Protein AF-A0A328F5X1-F1 (afdb_monomer)

Sequence (103 aa):
MAISKPKFLQIRISEEEKTALKKIADDSGQTMTELITKAIHRVRPFKVKDRKIQKEKILHLARIGNNLNQIARWCNTHKSGADAVQVIQHLAAIEHELKKAMT

Secondary structure (DSSP, 8-state):
--------------HHHHHHHHHHHHHTT--HHHHHHHHHHH-----HHHHHHHHHHHHHHHHHHHHHHHHHHHHHH-TTTS-HHHHHHHHHHHHHHHHHHH-

Structure (mmCIF, N/CA/C/O backbone):
data_AF-A0A328F5X1-F1
#
_entry.id   AF-A0A328F5X1-F1
#
loop_
_atom_site.group_PDB
_atom_site.id
_atom_site.type_symbol
_atom_site.label_atom_id
_atom_site.label_alt_id
_atom_site.label_comp_id
_atom_site.label_asym_id
_atom_site.label_entity_id
_atom_site.label_seq_id
_atom_site.pdbx_PDB_ins_code
_atom_sit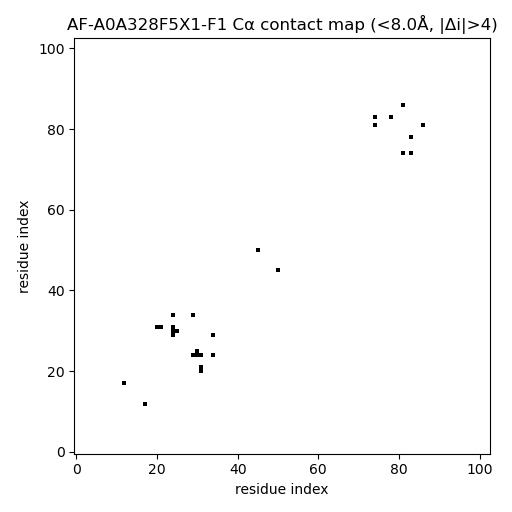e.Cartn_x
_atom_site.Cartn_y
_atom_site.Cartn_z
_atom_site.occupancy
_atom_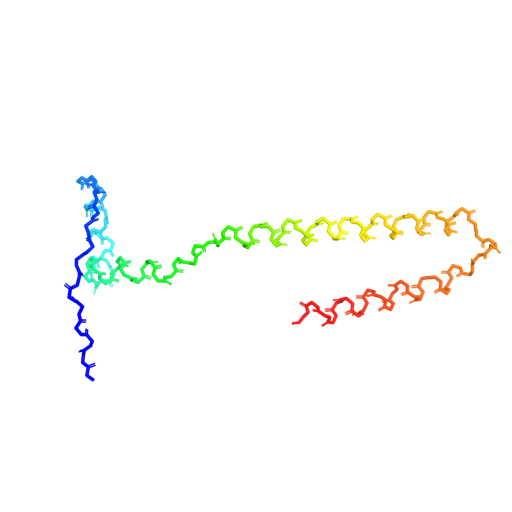site.B_iso_or_equiv
_atom_site.auth_seq_id
_atom_site.auth_comp_id
_atom_site.auth_asym_id
_atom_site.auth_atom_id
_atom_site.pdbx_PDB_model_num
ATOM 1 N N . MET A 1 1 ? -30.430 -16.732 20.515 1.00 40.00 1 MET A N 1
ATOM 2 C CA . MET A 1 1 ? -30.188 -16.448 21.948 1.00 40.00 1 MET A CA 1
ATOM 3 C C . MET A 1 1 ? -29.412 -15.143 22.056 1.00 40.00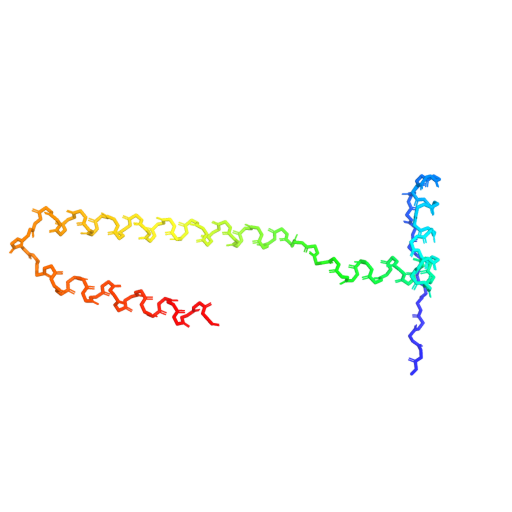 1 MET A C 1
ATOM 5 O O . MET A 1 1 ? -28.410 -15.003 21.366 1.00 40.00 1 MET A O 1
ATOM 9 N N . ALA A 1 2 ? -29.902 -14.171 22.829 1.00 50.28 2 ALA A N 1
ATOM 10 C CA . ALA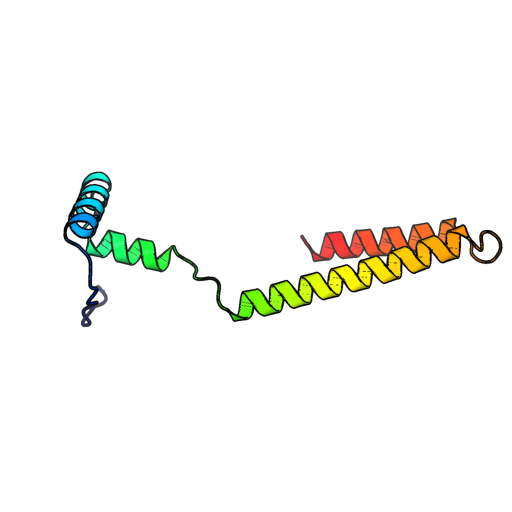 A 1 2 ? -29.230 -12.883 23.001 1.00 50.28 2 ALA A CA 1
ATOM 11 C C . ALA A 1 2 ? -27.921 -13.073 23.787 1.00 50.28 2 ALA A C 1
ATOM 13 O O . ALA A 1 2 ? -27.923 -13.646 24.874 1.00 50.28 2 ALA A O 1
ATOM 14 N N . ILE A 1 3 ? -26.800 -12.626 23.220 1.00 66.62 3 ILE A N 1
ATOM 15 C CA . ILE A 1 3 ? -25.484 -12.712 23.860 1.00 66.62 3 ILE A CA 1
ATOM 16 C C . ILE A 1 3 ? -25.451 -11.695 25.006 1.00 66.62 3 ILE A C 1
ATOM 18 O O . ILE A 1 3 ? -25.509 -10.488 24.766 1.00 66.62 3 ILE A O 1
ATOM 22 N N . SER A 1 4 ? -25.363 -12.178 26.247 1.00 63.53 4 SER A N 1
ATOM 23 C CA . SER A 1 4 ? -25.185 -11.324 27.425 1.00 63.53 4 SER A CA 1
ATOM 24 C C . SER A 1 4 ? -23.827 -10.614 27.360 1.00 63.53 4 SER A C 1
ATOM 26 O O . SER A 1 4 ? -22.802 -11.247 27.098 1.00 63.53 4 SER A O 1
ATOM 28 N N . LYS A 1 5 ? -23.815 -9.293 27.580 1.00 73.88 5 LYS A N 1
ATOM 29 C CA . LYS A 1 5 ? -22.609 -8.446 27.604 1.00 73.88 5 LYS A CA 1
ATOM 30 C C . LYS A 1 5 ? -22.327 -8.005 29.052 1.00 73.88 5 LYS A C 1
ATOM 32 O O . LYS A 1 5 ? -22.786 -6.940 29.447 1.00 73.88 5 LYS A O 1
ATOM 37 N N . PRO A 1 6 ? -21.585 -8.790 29.858 1.00 76.44 6 PRO A N 1
ATOM 38 C CA . PRO A 1 6 ? -21.458 -8.553 31.302 1.00 76.44 6 PRO A CA 1
ATOM 39 C C . PRO A 1 6 ? -20.400 -7.507 31.697 1.00 76.44 6 PRO A C 1
ATOM 41 O O . PRO A 1 6 ? -20.212 -7.252 32.882 1.00 76.44 6 PRO A O 1
ATOM 44 N N . LYS A 1 7 ? -19.653 -6.937 30.742 1.00 80.19 7 LYS A N 1
ATOM 45 C CA . LYS A 1 7 ? -18.528 -6.030 31.021 1.00 80.19 7 LYS A CA 1
ATOM 46 C C . LYS A 1 7 ? -18.849 -4.598 30.603 1.00 80.19 7 LYS A C 1
ATOM 48 O O . LYS A 1 7 ? -19.364 -4.374 29.511 1.00 80.19 7 LYS A O 1
ATOM 53 N N . PHE A 1 8 ? -18.468 -3.645 31.451 1.00 79.25 8 PHE A N 1
ATOM 54 C CA . PHE A 1 8 ? -18.595 -2.212 31.190 1.00 79.25 8 PHE A CA 1
ATOM 55 C C . PHE A 1 8 ? -17.324 -1.654 30.543 1.00 79.25 8 PHE A C 1
ATOM 57 O O . PHE A 1 8 ? -16.212 -2.026 30.915 1.00 79.25 8 PHE A O 1
ATOM 64 N N . LEU A 1 9 ? -17.498 -0.735 29.592 1.00 78.50 9 LEU A N 1
ATOM 65 C CA . LEU A 1 9 ? -16.420 0.057 29.005 1.00 78.50 9 LEU A CA 1
ATOM 66 C C . LEU A 1 9 ? -16.470 1.458 29.621 1.00 78.50 9 LEU A C 1
ATOM 68 O O . LEU A 1 9 ? -17.419 2.200 29.381 1.00 78.50 9 LEU A O 1
ATOM 72 N N . GLN A 1 10 ? -15.471 1.806 30.430 1.00 83.38 10 GLN A N 1
ATOM 73 C CA . GLN A 1 10 ? -15.333 3.145 31.002 1.00 83.38 10 GLN A CA 1
ATOM 74 C C . GLN A 1 10 ? -14.375 3.969 30.141 1.00 83.38 10 GLN A C 1
ATOM 76 O O . GLN A 1 10 ? -13.243 3.556 29.895 1.00 83.38 10 GLN A O 1
ATOM 81 N N . ILE A 1 11 ? -14.835 5.132 29.683 1.00 83.25 11 ILE A N 1
ATOM 82 C CA . ILE A 1 11 ? -14.053 6.080 28.884 1.00 83.25 11 ILE A CA 1
ATOM 83 C C . ILE A 1 11 ? -14.184 7.447 29.553 1.00 83.25 11 ILE A C 1
ATOM 85 O O . ILE A 1 11 ? -15.280 7.836 29.953 1.00 83.25 11 ILE A O 1
ATOM 89 N N . ARG A 1 12 ? -13.068 8.167 29.691 1.00 85.88 12 ARG A N 1
ATOM 90 C CA . ARG A 1 12 ? -13.085 9.575 30.099 1.00 85.88 12 ARG A CA 1
ATOM 91 C C . ARG A 1 12 ? -13.351 10.431 28.867 1.00 85.88 12 ARG A C 1
ATOM 93 O O . ARG A 1 12 ? -12.626 10.294 27.888 1.00 85.88 12 ARG A O 1
ATOM 100 N N . ILE A 1 13 ? -14.367 11.277 28.943 1.00 85.38 13 ILE A N 1
ATOM 101 C CA . ILE A 1 13 ? -14.751 12.229 27.898 1.00 85.38 13 ILE A CA 1
ATOM 102 C C . ILE A 1 13 ? -15.066 13.573 28.552 1.00 85.38 13 ILE A C 1
ATOM 104 O O . ILE A 1 13 ? -15.452 13.604 29.725 1.00 85.38 13 ILE A O 1
ATOM 108 N N . SER A 1 14 ? -14.900 14.664 27.813 1.00 87.56 14 SER A N 1
ATOM 109 C CA . SER A 1 14 ? -15.369 15.982 28.242 1.00 87.56 14 SER A CA 1
ATOM 110 C C . SER A 1 14 ? -16.894 16.103 28.093 1.00 87.56 14 SER A C 1
ATOM 112 O O . SER A 1 14 ? -17.541 15.314 27.395 1.00 87.56 14 SER A O 1
ATOM 114 N N . GLU A 1 15 ? -17.497 17.103 28.742 1.00 84.44 15 GLU A N 1
ATOM 115 C CA . GLU A 1 15 ? -18.936 17.375 28.589 1.00 84.44 15 GLU A CA 1
ATOM 116 C C . GLU A 1 15 ? -19.298 17.770 27.142 1.00 84.44 15 GLU A C 1
ATOM 118 O O . GLU A 1 15 ? -20.346 17.384 26.619 1.00 84.44 15 GLU A O 1
ATOM 123 N N . GLU A 1 16 ? -18.396 18.461 26.444 1.00 85.00 16 GLU A N 1
ATOM 124 C CA . GLU A 1 16 ? -18.556 18.840 25.035 1.00 85.00 16 GLU A CA 1
ATOM 125 C C . GLU A 1 16 ? -18.580 17.607 24.117 1.00 85.00 16 GLU A C 1
ATOM 127 O O . GLU A 1 16 ? -19.471 17.457 23.281 1.00 85.00 16 GLU A O 1
ATOM 132 N N . GLU A 1 17 ? -17.664 16.660 24.317 1.00 83.81 17 GLU A N 1
ATOM 133 C CA . GLU A 1 17 ? -17.626 15.412 23.546 1.00 83.81 17 GLU A CA 1
ATOM 134 C C . GLU A 1 17 ? -18.879 14.564 23.786 1.00 83.81 17 GLU A C 1
ATOM 136 O O . GLU A 1 17 ? -19.440 13.978 22.857 1.00 83.81 17 GLU A O 1
ATOM 141 N N . LYS A 1 18 ? -19.363 14.530 25.031 1.00 85.25 18 LYS A N 1
ATOM 142 C CA . LYS A 1 18 ? -20.577 13.798 25.403 1.00 85.25 18 LYS A CA 1
ATOM 143 C C . LYS A 1 18 ? -21.818 14.353 24.709 1.00 85.25 18 LYS A C 1
ATOM 145 O O . LYS A 1 18 ? -22.645 13.575 24.232 1.00 85.25 18 LYS A O 1
ATOM 150 N N . THR A 1 19 ? -21.958 15.677 24.645 1.00 85.12 19 THR A N 1
ATOM 151 C CA . THR A 1 19 ? -23.088 16.322 23.954 1.00 85.12 19 THR A CA 1
ATOM 152 C C . THR A 1 19 ? -23.024 16.108 22.444 1.00 85.12 19 THR A C 1
ATOM 154 O O . THR A 1 19 ? -24.042 15.764 21.839 1.00 85.12 19 THR A O 1
ATOM 157 N N . ALA A 1 20 ? -21.832 16.200 21.848 1.00 85.00 20 ALA A N 1
ATOM 158 C CA . ALA A 1 20 ? -21.622 15.912 20.432 1.00 85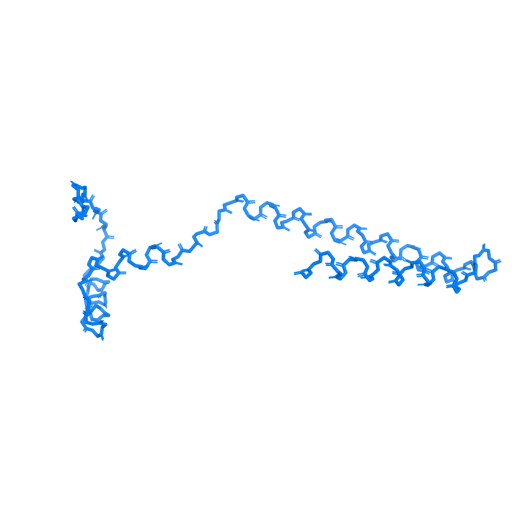.00 20 ALA A CA 1
ATOM 159 C C . ALA A 1 20 ? -21.981 14.459 20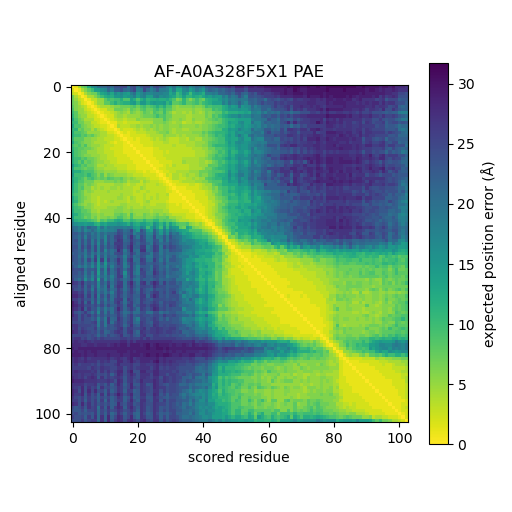.077 1.00 85.00 20 ALA A C 1
ATOM 161 O O . ALA A 1 20 ? -22.736 14.218 19.134 1.00 85.00 20 ALA A O 1
ATOM 162 N N . LEU A 1 21 ? -21.509 13.487 20.864 1.00 83.06 21 LEU A N 1
ATOM 163 C CA . LEU A 1 21 ? -21.831 12.073 20.657 1.00 83.06 21 LEU A CA 1
ATOM 164 C C . LEU A 1 21 ? -23.327 11.791 20.835 1.00 83.06 21 LEU A C 1
ATOM 166 O O . LEU A 1 21 ? -23.890 11.011 20.068 1.00 83.06 21 LEU A O 1
ATOM 170 N N . LYS A 1 22 ? -23.980 12.451 21.803 1.00 84.88 22 LYS A N 1
ATOM 171 C CA . LYS A 1 22 ? -25.426 12.318 22.018 1.00 84.88 22 LYS A CA 1
ATOM 172 C C . LYS A 1 22 ? -26.207 12.799 20.802 1.00 84.88 22 LYS A C 1
ATOM 174 O O . LYS A 1 22 ? -27.070 12.078 20.324 1.00 84.88 22 LYS A O 1
ATOM 179 N N . LYS A 1 23 ? -25.841 13.961 20.259 1.00 86.12 23 LYS A N 1
ATOM 180 C CA . LYS A 1 23 ? -26.470 14.511 19.056 1.00 86.12 23 LYS A CA 1
ATOM 181 C C . LYS A 1 23 ? -26.340 13.561 17.862 1.00 86.12 23 LYS A C 1
ATOM 183 O O . LYS A 1 23 ? -27.327 13.274 17.204 1.00 86.12 23 LYS A O 1
ATOM 188 N N . ILE A 1 24 ? -25.149 13.000 17.640 1.00 82.88 24 ILE A N 1
ATOM 189 C CA . ILE A 1 24 ? -24.919 12.024 16.560 1.00 82.88 24 ILE A CA 1
ATOM 190 C C . ILE A 1 24 ? -25.762 10.755 16.766 1.00 82.88 24 ILE A C 1
ATOM 192 O O . ILE A 1 24 ? -26.257 10.176 15.798 1.00 82.88 24 ILE A O 1
ATOM 196 N N . ALA A 1 25 ? -25.911 10.305 18.014 1.00 85.88 25 ALA A N 1
ATOM 197 C CA . ALA A 1 25 ? -26.717 9.139 18.359 1.00 85.88 25 ALA A CA 1
ATOM 198 C C . ALA A 1 25 ? -28.212 9.392 18.098 1.00 85.88 25 ALA A C 1
ATOM 200 O O . ALA A 1 25 ? -28.856 8.569 17.441 1.00 85.88 25 ALA A O 1
ATOM 201 N N . ASP A 1 26 ? -28.711 10.556 18.523 1.00 84.94 26 ASP A N 1
ATOM 202 C CA . ASP A 1 26 ? -30.092 11.002 18.323 1.00 84.94 26 ASP A CA 1
ATOM 203 C C . ASP A 1 26 ? -30.408 11.157 16.821 1.00 84.94 26 ASP A C 1
ATOM 205 O O . ASP A 1 26 ? -31.384 10.582 16.339 1.00 84.94 26 ASP A O 1
ATOM 209 N N . ASP A 1 27 ? -29.525 11.809 16.054 1.00 83.31 27 ASP A N 1
ATOM 210 C CA . ASP A 1 27 ? -29.650 11.969 14.594 1.00 83.31 27 ASP A CA 1
ATOM 211 C C . ASP A 1 27 ? -29.629 10.615 13.854 1.00 83.31 27 ASP A C 1
ATOM 213 O O . ASP A 1 27 ? -30.245 10.449 12.800 1.00 83.31 27 ASP A O 1
ATOM 217 N N . SER A 1 28 ? -28.924 9.623 14.406 1.00 78.62 28 SER A N 1
ATOM 218 C CA . SER A 1 28 ? -28.803 8.276 13.829 1.00 78.62 28 SER A CA 1
ATOM 219 C C . SER A 1 28 ? -29.876 7.294 14.320 1.00 78.62 28 SER A C 1
ATOM 221 O O . SER A 1 28 ? -29.853 6.130 13.902 1.00 78.62 28 SER A O 1
ATOM 223 N N . GLY A 1 29 ? -30.765 7.715 15.230 1.00 84.06 29 GLY A N 1
ATOM 224 C CA . GLY A 1 29 ? -31.786 6.868 15.857 1.00 84.06 29 GLY A CA 1
ATOM 225 C C . GLY A 1 29 ? -31.214 5.681 16.642 1.00 84.06 29 GLY A C 1
ATOM 226 O O . GLY A 1 29 ? -31.843 4.626 16.713 1.00 84.06 29 GLY A O 1
ATOM 227 N N . GLN A 1 30 ? -29.991 5.804 17.165 1.00 83.44 30 GLN A N 1
ATOM 228 C CA . GLN A 1 30 ? -29.271 4.725 17.849 1.00 83.44 30 GLN A CA 1
ATOM 229 C C . GLN A 1 30 ? -28.925 5.132 19.272 1.00 83.44 30 GLN A C 1
ATOM 231 O O . GLN A 1 30 ? -28.720 6.304 19.568 1.00 83.44 30 GLN A O 1
ATOM 236 N N . THR A 1 31 ? -28.787 4.156 20.166 1.00 85.00 31 THR A N 1
ATOM 237 C CA . THR A 1 31 ? -28.255 4.460 21.497 1.00 85.00 31 THR A CA 1
ATOM 238 C C . THR A 1 31 ? -26.772 4.821 21.407 1.00 85.00 31 THR A C 1
ATOM 240 O O . THR A 1 31 ? -26.033 4.314 20.558 1.00 85.00 31 THR A O 1
ATOM 243 N N . MET A 1 32 ? -26.300 5.647 22.342 1.00 80.56 32 MET A N 1
ATOM 244 C CA . MET A 1 32 ? -24.881 6.001 22.466 1.00 80.56 32 MET A CA 1
ATOM 245 C C . MET A 1 32 ? -23.969 4.758 22.462 1.00 80.56 32 MET A C 1
ATOM 247 O O . MET A 1 32 ? -22.924 4.728 21.812 1.00 80.56 32 MET A O 1
ATOM 251 N N . THR A 1 33 ? -24.382 3.696 23.159 1.00 81.31 33 THR A N 1
ATOM 252 C CA . THR A 1 33 ? -23.641 2.433 23.244 1.00 81.31 33 THR A CA 1
ATOM 253 C C . THR A 1 33 ? -23.580 1.708 21.902 1.00 81.31 33 THR A C 1
ATOM 255 O O . THR A 1 33 ? -22.523 1.187 21.540 1.00 81.31 33 THR A O 1
ATOM 258 N N . GLU A 1 34 ? -24.676 1.672 21.145 1.00 80.19 34 GLU A N 1
ATOM 259 C CA . GLU A 1 34 ? -24.709 1.060 19.811 1.00 80.19 34 GLU A CA 1
ATOM 260 C C . GLU A 1 34 ? -23.863 1.837 18.811 1.00 80.19 34 GLU A C 1
ATOM 262 O O . GLU A 1 34 ? -23.119 1.218 18.047 1.00 80.19 34 GLU A O 1
ATOM 267 N N . LEU A 1 35 ? -23.923 3.169 18.864 1.00 82.00 35 LEU A N 1
ATOM 268 C CA . LEU A 1 35 ? -23.111 4.050 18.035 1.00 82.00 35 LEU A CA 1
ATOM 269 C C . LEU A 1 35 ? -21.616 3.809 18.286 1.00 82.00 35 LEU A C 1
ATOM 271 O O . LEU A 1 35 ? -20.879 3.515 17.345 1.00 82.00 35 LEU A O 1
ATOM 275 N N . ILE A 1 36 ? -21.177 3.848 19.550 1.00 82.69 36 ILE A N 1
ATOM 276 C CA . ILE A 1 36 ? -19.771 3.628 19.932 1.00 82.69 36 ILE A CA 1
ATOM 277 C C . ILE A 1 36 ? -19.322 2.209 19.564 1.00 82.69 36 ILE A C 1
ATOM 279 O O . ILE A 1 36 ? -18.250 2.024 18.988 1.00 82.69 36 ILE A O 1
ATOM 283 N N . THR A 1 37 ? -20.152 1.197 19.830 1.00 80.12 37 THR A N 1
ATOM 284 C CA . THR A 1 37 ? -19.821 -0.201 19.514 1.00 80.12 37 THR A CA 1
ATOM 285 C C . THR A 1 37 ? -19.677 -0.404 18.003 1.00 80.12 37 THR A C 1
ATOM 287 O O . THR A 1 37 ? -18.695 -0.993 17.548 1.00 80.12 37 THR A O 1
ATOM 290 N N . LYS A 1 38 ? -20.607 0.125 17.194 1.00 79.62 38 LYS A N 1
ATOM 291 C CA . LYS A 1 38 ? -20.515 0.068 15.726 1.00 79.62 38 LYS A CA 1
ATOM 292 C C . LYS A 1 38 ? -19.322 0.861 15.201 1.00 79.62 38 LYS A C 1
ATOM 294 O O . LYS A 1 38 ? -18.661 0.386 14.282 1.00 79.62 38 LYS A O 1
ATOM 299 N N . ALA A 1 39 ? -19.032 2.029 15.770 1.00 77.56 39 ALA A N 1
ATOM 300 C CA . ALA A 1 39 ? -17.886 2.844 15.380 1.00 77.56 39 ALA A CA 1
ATOM 301 C C . ALA A 1 39 ? -16.568 2.097 15.626 1.00 77.56 39 ALA A C 1
ATOM 303 O O . ALA A 1 39 ? -15.775 1.952 14.699 1.00 77.56 39 ALA A O 1
ATOM 304 N N . ILE A 1 40 ? -16.375 1.524 16.819 1.00 75.00 40 ILE A N 1
ATOM 305 C CA . ILE A 1 40 ? -15.176 0.739 17.157 1.00 75.00 40 ILE A CA 1
ATOM 306 C C . ILE A 1 40 ? -15.030 -0.482 16.239 1.00 75.00 40 ILE A C 1
ATOM 308 O O . ILE A 1 40 ? -13.926 -0.772 15.788 1.00 75.00 40 ILE A O 1
ATOM 312 N N . HIS A 1 41 ? -16.122 -1.181 15.916 1.00 71.00 41 HIS A N 1
ATOM 313 C CA . HIS A 1 41 ? -16.070 -2.322 14.993 1.00 71.00 41 HIS A CA 1
ATOM 314 C C . HIS A 1 41 ? -15.822 -1.929 13.530 1.00 71.00 41 HIS A C 1
ATOM 316 O O . HIS A 1 41 ? -15.291 -2.735 12.766 1.00 71.00 41 HIS A O 1
ATOM 322 N N . ARG A 1 42 ? -16.208 -0.713 13.123 1.00 69.38 42 ARG A N 1
ATOM 323 C CA . ARG A 1 42 ? -15.952 -0.180 11.774 1.00 69.38 42 ARG A CA 1
ATOM 324 C C . ARG A 1 42 ? -14.527 0.324 11.611 1.00 69.38 42 ARG A C 1
ATOM 326 O O . ARG A 1 42 ? -13.960 0.187 10.527 1.00 69.38 42 ARG A O 1
ATOM 333 N N . VAL A 1 43 ? -13.945 0.897 12.660 1.00 61.09 43 VAL A N 1
ATOM 334 C CA . VAL A 1 43 ? -12.541 1.299 12.645 1.00 61.09 43 VAL A CA 1
ATOM 335 C C . VAL A 1 43 ? -11.710 0.020 12.574 1.00 61.09 43 VAL A C 1
ATOM 337 O O . VAL A 1 43 ? -11.640 -0.745 13.528 1.00 61.09 43 VAL A O 1
ATOM 340 N N . ARG A 1 44 ? -11.084 -0.237 11.422 1.00 56.97 44 ARG A N 1
ATOM 341 C CA . ARG A 1 44 ? -9.970 -1.184 11.325 1.00 56.97 44 ARG A CA 1
ATOM 342 C C . ARG A 1 44 ? -8.722 -0.437 11.793 1.00 56.97 44 ARG A C 1
ATOM 344 O O . ARG A 1 44 ? -8.152 0.296 10.984 1.00 56.97 44 ARG A O 1
ATOM 351 N N . PRO A 1 45 ? -8.286 -0.548 13.062 1.00 55.25 45 PRO A N 1
ATOM 352 C CA . PRO A 1 45 ? -7.019 0.045 13.450 1.00 55.25 45 PRO A CA 1
ATOM 353 C C . PRO A 1 45 ? -5.928 -0.609 12.602 1.00 55.25 45 PRO A C 1
ATOM 355 O O . PRO A 1 45 ? -5.778 -1.833 12.624 1.00 55.25 45 PRO A O 1
ATOM 358 N N . PHE A 1 46 ? -5.196 0.200 11.831 1.00 48.22 46 PHE A N 1
ATOM 359 C CA . PHE A 1 46 ? -3.992 -0.246 11.132 1.00 48.22 46 PHE A CA 1
ATOM 360 C C . PHE A 1 46 ? -3.085 -0.915 12.163 1.00 48.22 46 PHE A C 1
ATOM 362 O O . PHE A 1 46 ? -2.587 -0.257 13.083 1.00 48.22 46 PHE A O 1
ATOM 369 N N . LYS A 1 47 ? -2.891 -2.232 12.063 1.00 57.97 47 LYS A N 1
ATOM 370 C CA . LYS A 1 47 ? -2.008 -2.920 13.001 1.00 57.97 47 LYS A CA 1
ATOM 371 C C . LYS A 1 47 ? -0.588 -2.474 12.669 1.00 57.97 47 LYS A C 1
ATOM 373 O O . LYS A 1 47 ? -0.206 -2.377 11.509 1.00 57.97 47 LYS A O 1
ATOM 378 N N . VAL A 1 48 ? 0.246 -2.247 13.681 1.00 57.28 48 VAL A N 1
ATOM 379 C CA . VAL A 1 48 ? 1.665 -1.872 13.495 1.00 57.28 48 VAL A CA 1
ATOM 380 C C . VAL A 1 48 ? 2.417 -2.867 12.584 1.00 57.28 48 VAL A C 1
ATOM 382 O O . VAL A 1 48 ? 3.339 -2.477 11.866 1.00 57.28 48 VAL A O 1
ATOM 385 N N . LYS A 1 49 ? 1.981 -4.138 12.543 1.00 59.84 49 LYS A N 1
ATOM 386 C CA . LYS A 1 49 ? 2.460 -5.156 11.590 1.00 59.84 49 LYS A CA 1
ATOM 387 C C . LYS A 1 49 ? 2.219 -4.767 10.126 1.00 59.84 49 LYS A C 1
ATOM 389 O O . LYS A 1 49 ? 3.117 -4.944 9.308 1.00 59.84 49 LYS A O 1
ATOM 394 N N . ASP A 1 50 ? 1.078 -4.159 9.817 1.00 64.31 50 ASP A N 1
ATOM 395 C CA . ASP A 1 50 ? 0.716 -3.744 8.461 1.00 64.31 50 ASP A CA 1
ATOM 396 C C . ASP A 1 50 ? 1.664 -2.651 7.957 1.00 64.31 50 ASP A C 1
ATOM 398 O O . ASP A 1 50 ? 2.074 -2.669 6.801 1.00 64.31 50 ASP A O 1
ATOM 402 N N . ARG A 1 51 ? 2.115 -1.748 8.841 1.00 69.06 51 ARG A N 1
ATOM 403 C CA . ARG A 1 51 ? 3.075 -0.689 8.488 1.00 69.06 51 ARG A CA 1
ATOM 404 C C . ARG A 1 51 ? 4.463 -1.236 8.142 1.00 69.06 51 ARG A C 1
ATOM 406 O O . ARG A 1 51 ? 5.088 -0.733 7.210 1.00 69.06 51 ARG A O 1
ATOM 413 N N . LYS A 1 52 ? 4.954 -2.250 8.867 1.00 74.94 52 LYS A N 1
ATOM 414 C CA . LYS A 1 52 ? 6.236 -2.905 8.540 1.00 74.94 52 LYS A CA 1
ATOM 415 C C . LYS A 1 52 ? 6.155 -3.631 7.199 1.00 74.94 52 LYS A C 1
ATOM 417 O O . LYS A 1 52 ? 7.008 -3.403 6.351 1.00 74.94 52 LYS A O 1
ATOM 422 N N . ILE A 1 53 ? 5.088 -4.401 6.987 1.00 78.31 53 ILE A N 1
ATOM 423 C CA . ILE A 1 53 ? 4.855 -5.132 5.734 1.00 78.31 53 ILE A CA 1
ATOM 424 C C . ILE A 1 53 ? 4.747 -4.161 4.549 1.00 78.31 53 ILE A C 1
ATOM 426 O O . ILE A 1 53 ? 5.360 -4.384 3.510 1.00 78.31 53 ILE A O 1
ATOM 430 N N . GLN A 1 54 ? 4.022 -3.049 4.703 1.00 78.94 54 GLN A N 1
ATOM 431 C CA . GLN A 1 54 ? 3.937 -1.995 3.683 1.00 78.94 54 GLN A CA 1
ATOM 432 C C . GLN A 1 54 ? 5.317 -1.398 3.369 1.00 78.94 54 GLN A C 1
ATOM 434 O O . GLN A 1 54 ? 5.682 -1.256 2.204 1.00 78.94 54 GLN A O 1
ATOM 439 N N . LYS A 1 55 ? 6.116 -1.088 4.398 1.00 81.69 55 LYS A N 1
ATOM 440 C CA . LYS A 1 55 ? 7.465 -0.535 4.220 1.00 81.69 55 LYS A CA 1
ATOM 441 C C . LYS A 1 55 ? 8.394 -1.513 3.497 1.00 81.69 55 LYS A C 1
ATOM 443 O O . LYS A 1 55 ? 9.121 -1.100 2.599 1.00 81.69 55 LYS A O 1
ATOM 448 N N . GLU A 1 56 ? 8.361 -2.791 3.862 1.00 85.25 56 GLU A N 1
ATOM 449 C CA . GLU A 1 56 ? 9.141 -3.839 3.194 1.00 85.25 56 GLU A CA 1
ATOM 450 C C . GLU A 1 56 ? 8.730 -4.001 1.727 1.00 85.25 56 GLU A C 1
ATOM 452 O O . GLU A 1 56 ? 9.597 -4.031 0.854 1.00 85.25 56 GLU A O 1
ATOM 457 N N . LYS A 1 57 ? 7.423 -3.986 1.431 1.00 85.06 57 LYS A N 1
ATOM 458 C CA . LYS A 1 57 ? 6.913 -4.002 0.051 1.00 85.06 57 LYS A CA 1
ATOM 459 C C . LYS A 1 57 ? 7.428 -2.819 -0.770 1.00 85.06 57 LYS A C 1
ATOM 461 O O . LYS A 1 57 ? 7.931 -3.024 -1.871 1.00 85.06 57 LYS A O 1
ATOM 466 N N . ILE A 1 58 ? 7.362 -1.601 -0.229 1.00 86.25 58 ILE A N 1
ATOM 467 C CA . ILE A 1 58 ? 7.864 -0.395 -0.909 1.00 86.25 58 ILE A CA 1
ATOM 468 C C . ILE A 1 58 ? 9.368 -0.514 -1.190 1.00 86.25 58 ILE A C 1
ATOM 470 O O . ILE A 1 58 ? 9.815 -0.216 -2.296 1.00 86.25 58 ILE A O 1
ATOM 474 N N . LEU A 1 59 ? 10.154 -0.994 -0.220 1.00 86.38 59 LEU A N 1
ATOM 475 C CA . LEU A 1 59 ? 11.595 -1.199 -0.400 1.00 86.38 59 LEU A CA 1
ATOM 476 C C . LEU A 1 59 ? 11.902 -2.248 -1.475 1.00 86.38 59 LEU A C 1
ATOM 478 O O . LEU A 1 59 ? 12.841 -2.072 -2.251 1.00 86.38 59 LEU A O 1
ATOM 482 N N . HIS A 1 60 ? 11.121 -3.325 -1.543 1.00 88.38 60 HIS A N 1
ATOM 483 C CA . HIS A 1 60 ? 11.280 -4.349 -2.575 1.00 88.38 60 HIS A CA 1
ATOM 484 C C . HIS A 1 60 ? 10.958 -3.799 -3.967 1.00 88.38 60 HIS A C 1
ATOM 486 O O . HIS A 1 60 ? 11.743 -4.010 -4.891 1.00 88.38 60 HIS A O 1
ATOM 492 N N . LEU A 1 61 ? 9.883 -3.019 -4.108 1.00 86.75 61 LEU A N 1
ATOM 493 C CA . LEU A 1 61 ? 9.552 -2.348 -5.369 1.00 86.75 61 LEU A CA 1
ATOM 494 C C . LEU A 1 61 ? 10.656 -1.376 -5.808 1.00 86.75 61 LEU A C 1
ATOM 496 O O . LEU A 1 61 ? 11.045 -1.384 -6.974 1.00 86.75 61 LEU A O 1
ATOM 500 N N . ALA A 1 62 ? 11.224 -0.602 -4.879 1.00 82.38 62 ALA A N 1
ATOM 501 C CA . ALA A 1 62 ? 12.337 0.299 -5.181 1.00 82.38 62 ALA A CA 1
ATOM 502 C C . ALA A 1 62 ? 13.580 -0.457 -5.688 1.00 82.38 62 ALA A C 1
ATOM 504 O O . ALA A 1 62 ? 14.227 -0.026 -6.642 1.00 82.38 62 ALA A O 1
ATOM 505 N N . ARG A 1 63 ? 13.902 -1.613 -5.092 1.00 88.81 63 ARG A N 1
ATOM 506 C CA . ARG A 1 63 ? 15.010 -2.472 -5.549 1.00 88.81 63 ARG A CA 1
ATOM 507 C C . ARG A 1 63 ? 14.761 -3.034 -6.947 1.00 88.81 63 ARG A C 1
ATOM 509 O O . ARG A 1 63 ? 15.665 -2.996 -7.776 1.00 88.81 63 ARG A O 1
ATOM 516 N N . ILE A 1 64 ? 13.542 -3.500 -7.219 1.00 87.56 64 ILE A N 1
ATOM 517 C CA . ILE A 1 64 ? 13.149 -3.986 -8.549 1.00 87.56 64 ILE A CA 1
ATOM 518 C C . ILE A 1 64 ? 13.292 -2.861 -9.582 1.00 87.56 64 ILE A C 1
ATOM 520 O O . ILE A 1 64 ? 13.954 -3.053 -10.599 1.00 87.56 64 ILE A O 1
ATOM 524 N N . GLY A 1 65 ? 12.765 -1.667 -9.293 1.00 86.44 65 GLY A N 1
ATOM 525 C CA . GLY A 1 65 ? 12.890 -0.502 -10.173 1.00 86.44 65 GLY A CA 1
ATOM 526 C C . GLY A 1 65 ? 14.345 -0.112 -10.454 1.00 86.44 65 GLY A C 1
ATOM 527 O O . GLY A 1 65 ? 14.701 0.165 -11.599 1.00 86.44 65 GLY A O 1
ATOM 528 N N . ASN A 1 66 ? 15.215 -0.165 -9.441 1.00 88.06 66 ASN A N 1
ATOM 529 C CA . ASN A 1 66 ? 16.645 0.098 -9.616 1.00 88.06 66 ASN A CA 1
ATOM 530 C C . ASN A 1 66 ? 17.313 -0.909 -10.559 1.00 88.06 66 ASN A C 1
ATOM 532 O O . ASN A 1 66 ? 18.062 -0.496 -11.446 1.00 88.06 66 ASN A O 1
ATOM 536 N N . ASN A 1 67 ? 17.023 -2.202 -10.403 1.00 88.75 67 ASN A N 1
ATOM 537 C CA . ASN A 1 67 ? 17.565 -3.248 -11.272 1.00 88.75 67 ASN A CA 1
ATOM 538 C C . ASN A 1 67 ? 17.077 -3.078 -12.717 1.00 88.75 67 ASN A C 1
ATOM 540 O O . ASN A 1 67 ? 17.879 -3.119 -13.647 1.00 88.75 67 ASN A O 1
ATOM 544 N N . LEU A 1 68 ? 15.785 -2.798 -12.910 1.00 86.50 68 LEU A N 1
ATOM 545 C CA . LEU A 1 68 ? 15.214 -2.520 -14.231 1.00 86.50 68 LEU A CA 1
ATOM 546 C C . LEU A 1 68 ? 15.890 -1.315 -14.898 1.00 86.50 68 LEU A C 1
ATOM 548 O O . LEU A 1 68 ? 16.253 -1.372 -16.071 1.00 86.50 68 LEU A O 1
ATOM 552 N N . ASN A 1 69 ? 16.141 -0.246 -14.140 1.00 85.31 69 ASN A N 1
ATOM 553 C CA . ASN A 1 69 ? 16.817 0.942 -14.654 1.00 85.31 69 ASN A CA 1
ATOM 554 C C . ASN A 1 69 ? 18.307 0.696 -14.974 1.00 85.31 69 ASN A C 1
ATOM 556 O O . ASN A 1 69 ? 18.888 1.355 -15.837 1.00 85.31 69 ASN A O 1
ATOM 560 N N . GLN A 1 70 ? 18.960 -0.239 -14.281 1.00 86.12 70 GLN A N 1
ATOM 561 C CA . GLN A 1 70 ? 20.315 -0.678 -14.630 1.00 86.12 70 GLN A CA 1
ATOM 562 C C . GLN A 1 70 ? 20.322 -1.475 -15.937 1.00 86.12 70 GLN A C 1
ATOM 564 O O . GLN A 1 70 ? 21.145 -1.183 -16.801 1.00 86.12 70 GLN A O 1
ATOM 569 N N . ILE A 1 71 ? 19.376 -2.403 -16.111 1.00 84.19 71 ILE A N 1
ATOM 570 C CA . ILE A 1 71 ? 19.212 -3.175 -17.353 1.00 84.19 71 ILE A CA 1
ATOM 571 C C . ILE A 1 71 ? 18.948 -2.229 -18.526 1.00 84.19 71 ILE A C 1
ATOM 573 O O . ILE A 1 71 ? 19.656 -2.285 -19.527 1.00 84.19 71 ILE A O 1
ATOM 577 N N . ALA A 1 72 ? 18.007 -1.292 -18.375 1.00 81.88 72 ALA A N 1
ATOM 578 C CA . ALA A 1 72 ? 17.690 -0.313 -19.412 1.00 81.88 72 ALA A CA 1
ATOM 579 C C . ALA A 1 72 ? 18.921 0.512 -19.822 1.00 81.88 72 ALA A C 1
ATOM 581 O O . ALA A 1 72 ? 19.212 0.652 -21.010 1.00 81.88 72 ALA A O 1
ATOM 582 N N . ARG A 1 73 ? 19.691 1.018 -18.846 1.00 83.75 73 ARG A N 1
ATOM 583 C CA . ARG A 1 73 ? 20.945 1.735 -19.125 1.00 83.75 73 ARG A CA 1
ATOM 584 C C . ARG A 1 73 ? 21.963 0.850 -19.834 1.00 83.75 73 ARG A C 1
ATOM 586 O O . ARG A 1 73 ? 22.558 1.296 -20.808 1.00 83.75 73 ARG A O 1
ATOM 593 N N . TRP A 1 74 ? 22.147 -0.388 -19.383 1.00 84.69 74 TRP A N 1
ATOM 594 C CA . TRP A 1 74 ? 23.101 -1.310 -19.991 1.00 84.69 74 TRP A CA 1
ATOM 595 C C . TRP A 1 74 ? 22.747 -1.620 -21.452 1.00 84.69 74 TRP A C 1
ATOM 597 O O . TRP A 1 74 ? 23.628 -1.520 -22.306 1.00 84.69 74 TRP A O 1
ATOM 607 N N . CYS A 1 75 ? 21.471 -1.886 -21.750 1.00 81.31 75 CYS A N 1
ATOM 608 C CA . CYS A 1 75 ? 20.976 -2.104 -23.112 1.00 81.31 75 CYS A CA 1
ATOM 609 C C . CYS A 1 75 ? 21.140 -0.865 -23.999 1.00 81.31 75 CYS A C 1
ATOM 611 O O . CYS A 1 75 ? 21.556 -0.977 -25.150 1.00 81.31 75 CYS A O 1
ATOM 613 N N . ASN A 1 76 ? 20.867 0.326 -23.458 1.00 79.19 76 ASN A N 1
ATOM 614 C CA . ASN A 1 76 ? 21.045 1.581 -24.188 1.00 79.19 76 ASN A CA 1
ATOM 615 C C . ASN A 1 76 ? 22.517 1.871 -24.518 1.00 79.19 76 ASN A C 1
ATOM 617 O O . ASN A 1 76 ? 22.796 2.466 -25.560 1.00 79.19 76 ASN A O 1
ATOM 621 N N . THR A 1 77 ? 23.445 1.453 -23.652 1.00 81.62 77 THR A N 1
ATOM 622 C CA . THR A 1 77 ? 24.892 1.612 -23.854 1.00 81.62 77 THR A CA 1
ATOM 623 C C . THR A 1 77 ? 25.466 0.552 -24.800 1.00 81.62 77 THR A C 1
ATOM 625 O O . THR A 1 77 ? 26.278 0.883 -25.659 1.00 81.62 77 THR A O 1
ATOM 628 N N . HIS A 1 78 ? 25.033 -0.708 -24.695 1.00 76.44 78 HIS A N 1
ATOM 629 C CA . HIS A 1 78 ? 25.609 -1.848 -25.422 1.00 76.44 78 HIS A CA 1
ATOM 630 C C . HIS A 1 78 ? 24.670 -2.369 -26.519 1.00 76.44 78 HIS A C 1
ATOM 632 O O . HIS A 1 78 ? 24.337 -3.553 -26.564 1.00 76.44 78 HIS A O 1
ATOM 638 N N . LYS A 1 79 ? 24.267 -1.477 -27.434 1.00 69.31 79 LYS A N 1
ATOM 639 C CA . LYS A 1 79 ? 23.279 -1.745 -28.503 1.00 69.31 79 LYS A CA 1
ATOM 640 C C . LYS A 1 79 ? 23.648 -2.884 -29.468 1.00 69.31 79 LYS A C 1
ATOM 642 O O . LYS A 1 79 ? 22.788 -3.347 -30.204 1.00 69.31 79 LYS A O 1
ATOM 647 N N . SER A 1 80 ? 24.912 -3.306 -29.492 1.00 69.50 80 SER A N 1
ATOM 648 C CA . SER A 1 80 ? 25.438 -4.398 -30.323 1.00 69.50 80 SER A CA 1
ATOM 649 C C . SER A 1 80 ? 25.615 -5.729 -29.578 1.00 69.50 80 SER A C 1
ATOM 651 O O . SER A 1 80 ? 25.795 -6.753 -30.226 1.00 69.50 80 SER A O 1
ATOM 653 N N . GLY A 1 81 ? 25.598 -5.727 -28.237 1.00 63.62 81 GLY A N 1
ATOM 654 C CA . GLY A 1 81 ? 25.887 -6.906 -27.405 1.00 63.62 81 GLY A CA 1
ATOM 655 C C . GLY A 1 81 ? 24.651 -7.650 -26.897 1.00 63.62 81 GLY A C 1
ATOM 656 O O . GLY A 1 81 ? 24.752 -8.805 -26.494 1.00 63.62 81 GLY A O 1
ATOM 657 N N . ALA A 1 82 ? 23.485 -7.009 -26.929 1.00 63.34 82 ALA A N 1
ATOM 658 C CA . ALA A 1 82 ? 22.206 -7.640 -26.647 1.00 63.34 82 ALA A CA 1
ATOM 659 C C . ALA A 1 82 ? 21.172 -7.168 -27.661 1.00 63.34 82 ALA A C 1
ATOM 661 O O . ALA A 1 82 ? 21.086 -5.973 -27.950 1.00 63.34 82 ALA A O 1
ATOM 662 N N . ASP A 1 83 ? 20.373 -8.103 -28.172 1.00 73.69 83 ASP A N 1
ATOM 663 C CA . ASP A 1 83 ? 19.229 -7.762 -29.002 1.00 73.69 83 ASP A CA 1
ATOM 664 C C . ASP A 1 83 ? 18.198 -7.035 -28.129 1.00 73.69 83 ASP A C 1
ATOM 666 O O . ASP A 1 83 ? 17.514 -7.632 -27.291 1.00 73.69 83 ASP A O 1
ATOM 670 N N . ALA A 1 84 ? 18.124 -5.714 -28.297 1.00 74.12 84 ALA A N 1
ATOM 671 C CA . ALA A 1 84 ? 17.212 -4.860 -27.550 1.00 74.12 84 ALA A CA 1
ATOM 672 C C . ALA A 1 84 ? 15.756 -5.343 -27.668 1.00 74.12 84 ALA A C 1
ATOM 674 O O . ALA A 1 84 ? 14.985 -5.174 -26.724 1.00 74.12 84 ALA A O 1
ATOM 675 N N . VAL A 1 85 ? 15.395 -6.003 -28.777 1.00 77.38 85 VAL A N 1
ATOM 676 C CA . VAL A 1 85 ? 14.062 -6.579 -28.985 1.00 77.38 85 VAL A CA 1
ATOM 677 C C . VAL A 1 85 ? 13.789 -7.716 -27.997 1.00 77.38 85 VAL A C 1
ATOM 679 O O . VAL A 1 85 ? 12.743 -7.711 -27.348 1.00 77.38 85 VAL A O 1
ATOM 682 N N . GLN A 1 86 ? 14.732 -8.646 -27.811 1.00 80.38 86 GLN A N 1
ATOM 683 C CA . GLN A 1 86 ? 14.574 -9.759 -26.863 1.00 80.38 86 GLN A CA 1
ATOM 684 C C . GLN A 1 86 ? 14.487 -9.269 -25.415 1.00 80.38 86 GLN A C 1
ATOM 686 O O . GLN A 1 86 ? 13.665 -9.754 -24.634 1.00 80.38 86 GLN A O 1
ATOM 691 N N . VAL A 1 87 ? 15.289 -8.264 -25.047 1.00 81.38 87 VAL A N 1
ATOM 692 C CA . VAL A 1 87 ? 15.237 -7.694 -23.692 1.00 81.38 87 VAL A CA 1
ATOM 693 C C . VAL A 1 87 ? 13.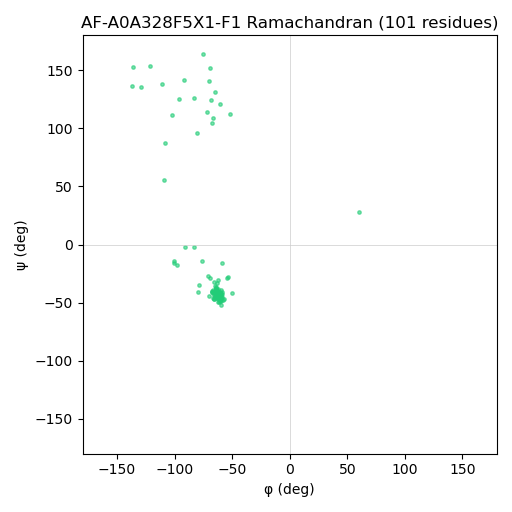884 -7.033 -23.432 1.00 81.38 87 VAL A C 1
ATOM 695 O O . VAL A 1 87 ? 13.279 -7.269 -22.386 1.00 81.38 87 VAL A O 1
ATOM 698 N N . ILE A 1 88 ? 13.372 -6.252 -24.388 1.00 81.06 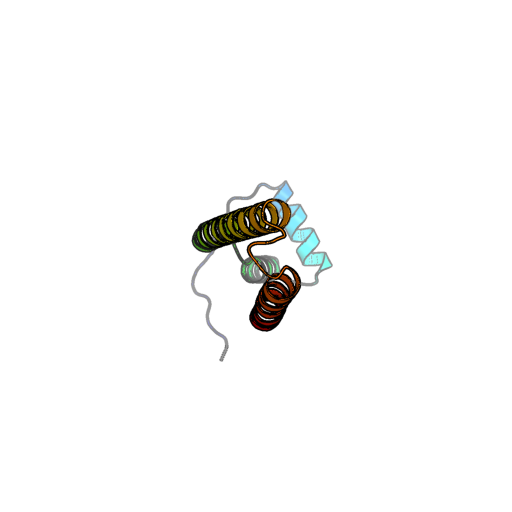88 ILE A N 1
ATOM 699 C CA . ILE A 1 88 ? 12.047 -5.627 -24.276 1.00 81.06 88 ILE A CA 1
ATOM 700 C C . ILE A 1 88 ? 10.950 -6.695 -24.152 1.00 81.06 88 ILE A C 1
ATOM 702 O O . ILE A 1 88 ? 10.068 -6.550 -23.305 1.00 81.06 88 ILE A O 1
ATOM 706 N N . GLN A 1 89 ? 11.021 -7.787 -24.922 1.00 82.38 89 GLN A N 1
ATOM 707 C CA . GLN A 1 89 ? 10.065 -8.898 -24.823 1.00 82.38 89 GLN A CA 1
ATOM 708 C C . GLN A 1 89 ? 10.049 -9.534 -23.427 1.00 82.38 89 GLN A C 1
ATOM 710 O O . GLN A 1 89 ? 8.977 -9.732 -22.853 1.00 82.38 89 GLN A O 1
ATOM 715 N N . HIS A 1 90 ? 11.218 -9.811 -22.844 1.00 85.19 90 HIS A N 1
ATOM 716 C CA . HIS A 1 90 ? 11.297 -10.374 -21.494 1.00 85.19 90 HIS A CA 1
ATOM 717 C C . HIS A 1 90 ? 10.798 -9.401 -20.417 1.00 85.19 90 HIS A C 1
ATOM 719 O O . HIS A 1 90 ? 10.099 -9.819 -19.493 1.00 85.19 90 HIS A O 1
ATOM 725 N N . LEU A 1 91 ? 11.095 -8.104 -20.544 1.00 86.31 91 LEU A N 1
ATOM 726 C CA . LEU A 1 91 ? 10.587 -7.082 -19.625 1.00 86.31 91 LEU A CA 1
ATOM 727 C C . LEU A 1 91 ? 9.059 -6.958 -19.691 1.00 86.31 91 LEU A C 1
ATOM 729 O O . LEU A 1 91 ? 8.410 -6.896 -18.646 1.00 86.31 91 LEU A O 1
ATOM 733 N N . ALA A 1 92 ? 8.482 -6.993 -20.894 1.00 85.50 92 ALA A N 1
ATOM 734 C CA . ALA A 1 92 ? 7.034 -6.974 -21.090 1.00 85.50 92 ALA A CA 1
ATOM 735 C C . ALA A 1 92 ? 6.353 -8.227 -20.507 1.00 85.50 92 ALA A C 1
ATOM 737 O O . ALA A 1 92 ? 5.288 -8.123 -19.897 1.00 85.50 92 ALA A O 1
ATOM 738 N N . ALA A 1 93 ? 6.978 -9.405 -20.630 1.00 86.62 93 ALA A N 1
ATOM 739 C CA . ALA A 1 93 ? 6.478 -10.638 -20.019 1.00 86.62 93 ALA A CA 1
ATOM 740 C C . ALA A 1 93 ? 6.472 -10.558 -18.480 1.00 86.62 93 ALA A C 1
ATOM 742 O O . ALA A 1 93 ? 5.484 -10.926 -17.845 1.00 86.62 93 ALA A O 1
ATOM 743 N N . ILE A 1 94 ? 7.535 -10.010 -17.878 1.00 88.31 94 ILE A N 1
ATOM 744 C CA . ILE A 1 94 ? 7.597 -9.771 -16.427 1.00 88.31 94 ILE A CA 1
ATOM 745 C C . ILE A 1 94 ? 6.509 -8.779 -15.992 1.00 88.31 94 ILE A C 1
ATOM 747 O O . ILE A 1 94 ? 5.837 -9.013 -14.988 1.00 88.31 94 ILE A O 1
ATOM 751 N N . GLU A 1 95 ? 6.301 -7.691 -16.740 1.00 86.56 95 GLU A N 1
ATOM 752 C CA . GLU A 1 95 ? 5.239 -6.719 -16.450 1.00 86.56 95 GLU A CA 1
ATOM 753 C C . GLU A 1 95 ? 3.846 -7.370 -16.489 1.00 86.56 95 GLU A C 1
ATOM 755 O O . GLU A 1 95 ? 3.018 -7.117 -15.610 1.00 86.56 95 GLU A O 1
ATOM 760 N N . HIS A 1 96 ? 3.592 -8.227 -17.481 1.00 86.12 96 HIS A N 1
ATOM 761 C CA . HIS A 1 96 ? 2.329 -8.949 -17.617 1.00 86.12 96 HIS A CA 1
ATOM 762 C C . HIS A 1 96 ? 2.059 -9.881 -16.426 1.00 86.12 96 HIS A C 1
ATOM 764 O O . HIS A 1 96 ? 0.990 -9.801 -15.816 1.00 86.12 96 HIS A O 1
ATOM 770 N N . GLU A 1 97 ? 3.035 -10.712 -16.050 1.00 85.50 97 GLU A N 1
ATOM 771 C CA . GLU A 1 97 ? 2.902 -11.625 -14.906 1.00 85.50 97 GLU A CA 1
ATOM 772 C C . GLU A 1 97 ? 2.745 -10.867 -13.579 1.00 85.50 97 GLU A C 1
ATOM 774 O O . GLU A 1 97 ? 1.944 -11.261 -12.729 1.00 85.50 97 GLU A O 1
ATOM 779 N N . LEU A 1 98 ? 3.429 -9.728 -13.411 1.00 84.00 98 LEU A N 1
ATOM 780 C CA . LEU A 1 98 ? 3.244 -8.868 -12.238 1.00 84.00 98 LEU A CA 1
ATOM 781 C C . LEU A 1 98 ? 1.831 -8.279 -12.174 1.00 84.00 98 LEU A C 1
ATOM 783 O O . LEU A 1 98 ? 1.219 -8.308 -11.107 1.00 84.00 98 LEU A O 1
ATOM 787 N N . LYS A 1 99 ? 1.283 -7.785 -13.293 1.00 83.94 99 LYS A N 1
ATOM 788 C CA . LYS A 1 99 ? -0.101 -7.277 -13.337 1.00 83.94 99 LYS A CA 1
ATOM 789 C C . LYS A 1 99 ? -1.106 -8.362 -12.957 1.00 83.94 99 LYS A C 1
ATOM 791 O O . LYS A 1 99 ? -1.992 -8.096 -12.152 1.00 83.94 99 LYS A O 1
ATOM 796 N N . LYS A 1 100 ? -0.922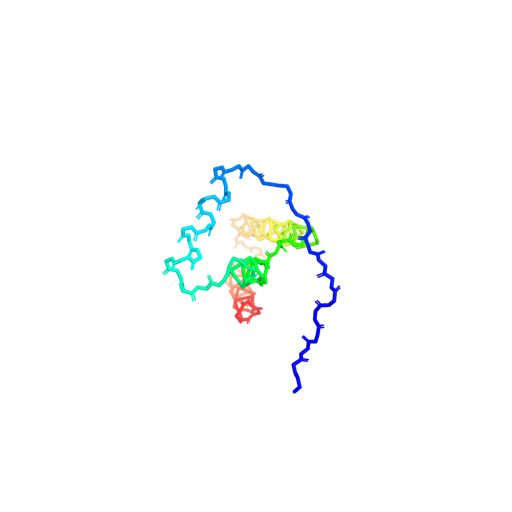 -9.581 -13.470 1.00 84.38 100 LYS A N 1
ATOM 797 C CA . LYS A 1 100 ? -1.768 -10.742 -13.163 1.00 84.38 100 LYS A CA 1
ATOM 798 C C . LYS A 1 100 ? -1.704 -11.156 -11.690 1.00 84.38 100 LYS A C 1
ATOM 800 O O . LYS A 1 100 ? -2.719 -11.544 -11.128 1.00 84.38 100 LYS A O 1
ATOM 805 N N . ALA A 1 101 ? -0.534 -11.066 -11.057 1.00 72.56 101 ALA A N 1
ATOM 806 C CA . ALA A 1 101 ? -0.359 -11.399 -9.641 1.00 72.56 101 ALA A CA 1
ATOM 807 C C . ALA A 1 101 ? -0.893 -10.322 -8.672 1.00 72.56 101 ALA A C 1
ATOM 809 O O . ALA A 1 101 ? -0.985 -10.578 -7.470 1.00 72.56 101 ALA A O 1
ATOM 810 N N . MET A 1 102 ? -1.183 -9.111 -9.162 1.00 71.56 102 MET A N 1
ATOM 811 C CA . MET A 1 102 ? -1.671 -7.981 -8.355 1.00 71.56 102 MET A CA 1
ATOM 812 C C . MET A 1 102 ? -3.190 -7.758 -8.442 1.00 71.56 102 MET A C 1
ATOM 814 O O . MET A 1 102 ? -3.718 -7.008 -7.618 1.00 71.56 102 MET A O 1
ATOM 818 N N . THR A 1 103 ? -3.868 -8.375 -9.412 1.00 57.09 103 THR A N 1
ATOM 819 C CA . THR A 1 103 ? -5.339 -8.480 -9.513 1.00 57.09 103 THR A CA 1
ATOM 820 C C . THR A 1 103 ? -5.875 -9.643 -8.698 1.00 57.09 103 THR A C 1
ATOM 822 O O . THR A 1 103 ? -6.904 -9.441 -8.014 1.00 57.09 103 THR A O 1
#

Radius of gyration: 27.42 Å; Cα contacts (8 Å, |Δi|>4): 14; chains: 1; bounding box: 58×35×62 Å

pLDDT: mean 78.44, std 10.05, range [40.0, 88.81]

Organism: NCBI:txid2291

Foldseek 3Di:
DDDDDPDDDDDDDDPVVVVVLVVVCVVVVHDSVVVVVVVVVPDPPCDPVNVVVVVVVVVVVVVVVVVVVVVVVVCVVCVPPDPPVVVVVVVVVVVVVVVVVVD

Solvent-accessible surface area (backbone atoms only — not comparable to full-atom values): 6290 Å² total; per-residue (Å²): 133,87,82,83,77,93,74,87,88,88,77,92,75,53,73,68,56,52,53,52,48,46,51,55,14,62,77,65,76,41,54,60,66,56,47,52,51,51,49,58,71,65,54,76,74,80,50,74,65,56,56,52,54,51,51,52,52,52,53,51,51,53,52,51,53,51,51,52,53,49,50,53,50,49,48,71,71,38,66,88,82,47,64,64,66,60,53,50,52,52,51,52,52,52,51,51,54,51,54,65,75,72,109

Mean predicted aligned error: 14.68 Å

InterPro domains:
  IPR008687 Bacterial mobilisation [PF05713] (61-100)
  IPR010985 Ribbon-helix-helix [SSF47598] (5-42)